Protein AF-A0A7X8ZQE7-F1 (afdb_monomer_lite)

Structure (mmCIF, N/CA/C/O backbone):
data_AF-A0A7X8ZQE7-F1
#
_entry.id   AF-A0A7X8ZQE7-F1
#
loop_
_atom_site.group_PDB
_atom_site.id
_atom_site.type_symbol
_atom_site.label_atom_id
_atom_site.label_alt_id
_atom_site.label_comp_id
_atom_site.label_asym_id
_atom_site.label_entity_id
_atom_site.label_seq_id
_atom_site.pdbx_PDB_ins_code
_atom_site.Cartn_x
_atom_site.Cartn_y
_atom_site.Cartn_z
_atom_site.occupancy
_atom_site.B_iso_or_equiv
_atom_site.auth_seq_id
_atom_site.auth_comp_id
_atom_site.auth_asym_id
_atom_site.auth_atom_id
_atom_site.pdbx_PDB_model_num
ATOM 1 N N . MET A 1 1 ? -17.376 -2.367 -3.160 1.00 66.94 1 MET A N 1
ATOM 2 C CA . MET A 1 1 ? -16.047 -2.592 -2.550 1.00 66.94 1 MET A CA 1
ATOM 3 C C . MET A 1 1 ? -15.028 -2.736 -3.661 1.00 66.94 1 MET A C 1
ATOM 5 O O . MET A 1 1 ? -15.229 -3.569 -4.537 1.00 66.94 1 MET A O 1
ATOM 9 N N . LEU A 1 2 ? -13.970 -1.932 -3.640 1.00 88.81 2 LEU A N 1
ATOM 10 C CA . LEU A 1 2 ? -12.809 -2.101 -4.512 1.00 88.81 2 LEU A CA 1
ATOM 11 C C . LEU A 1 2 ? -11.925 -3.241 -3.994 1.00 88.81 2 LEU A C 1
ATOM 13 O O . LEU A 1 2 ? -11.962 -3.594 -2.816 1.00 88.81 2 LEU A O 1
ATOM 17 N N . ASN A 1 3 ? -11.079 -3.804 -4.856 1.00 93.12 3 ASN A N 1
ATOM 18 C CA . ASN A 1 3 ? -10.172 -4.881 -4.448 1.00 93.12 3 ASN A CA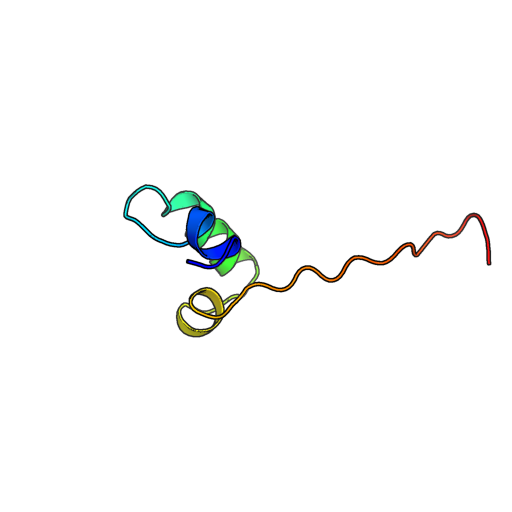 1
ATOM 19 C C . ASN A 1 3 ? -9.198 -4.449 -3.342 1.00 93.12 3 ASN A C 1
ATOM 21 O O . ASN A 1 3 ? -8.935 -5.230 -2.428 1.00 93.12 3 ASN A O 1
ATOM 25 N N . SER A 1 4 ? -8.724 -3.198 -3.370 1.00 95.81 4 SER A N 1
ATOM 26 C CA . SER A 1 4 ? -7.823 -2.681 -2.337 1.00 95.81 4 SER A CA 1
ATOM 27 C C . SER A 1 4 ? -8.505 -2.481 -0.981 1.00 95.81 4 SER A C 1
ATOM 29 O O . SER A 1 4 ? -7.825 -2.515 0.039 1.00 95.81 4 SER A O 1
ATOM 31 N N . ASP A 1 5 ? -9.835 -2.355 -0.915 1.00 96.06 5 ASP A N 1
ATOM 32 C CA . ASP A 1 5 ? -10.559 -2.212 0.357 1.00 96.06 5 ASP A CA 1
ATOM 33 C C . ASP A 1 5 ? -10.351 -3.425 1.271 1.00 96.06 5 ASP A C 1
ATOM 35 O O . ASP A 1 5 ? -10.240 -3.276 2.490 1.00 96.06 5 ASP A O 1
ATOM 39 N N . LYS A 1 6 ? -10.193 -4.615 0.675 1.00 95.00 6 LYS A N 1
ATOM 40 C CA . LYS A 1 6 ? -9.984 -5.883 1.387 1.00 95.00 6 LYS A CA 1
ATOM 41 C C . LYS A 1 6 ? -8.746 -5.867 2.285 1.00 95.00 6 LYS A C 1
ATOM 43 O O . LYS A 1 6 ? -8.744 -6.566 3.296 1.00 95.00 6 LYS A O 1
ATOM 48 N N . MET A 1 7 ? -7.714 -5.089 1.939 1.00 94.19 7 MET A N 1
ATOM 49 C CA . MET A 1 7 ? -6.458 -5.018 2.699 1.00 94.19 7 MET A CA 1
ATOM 50 C C . MET A 1 7 ? -6.376 -3.840 3.677 1.00 94.19 7 MET A C 1
ATOM 52 O O . MET A 1 7 ? -5.573 -3.908 4.602 1.00 94.19 7 MET A O 1
ATOM 56 N N . LYS A 1 8 ? -7.183 -2.783 3.510 1.00 94.94 8 LYS A N 1
ATOM 57 C CA . LYS A 1 8 ? -7.092 -1.551 4.321 1.00 94.94 8 LYS A CA 1
ATOM 58 C C . LYS A 1 8 ? -8.245 -1.355 5.307 1.00 94.94 8 LYS A C 1
ATOM 60 O O . LYS A 1 8 ? -8.048 -0.705 6.338 1.00 94.94 8 LYS A O 1
ATOM 65 N N . LEU A 1 9 ? -9.427 -1.913 5.029 1.00 94.88 9 LEU A N 1
ATOM 66 C CA . LEU A 1 9 ? -10.623 -1.728 5.854 1.00 94.88 9 LEU A CA 1
ATOM 67 C C . LEU A 1 9 ? -10.786 -2.836 6.899 1.00 94.88 9 LEU A C 1
ATOM 69 O O . LEU A 1 9 ? -10.528 -4.007 6.637 1.00 94.88 9 LEU A O 1
ATOM 73 N N . GLY A 1 10 ? -11.268 -2.455 8.080 1.00 94.19 10 GLY A N 1
ATOM 74 C CA . GLY A 1 10 ? -11.554 -3.365 9.185 1.00 94.19 10 GLY A CA 1
ATOM 75 C C . GLY A 1 10 ? -10.476 -3.381 10.279 1.00 94.19 10 GLY A C 1
ATOM 76 O O . GLY A 1 10 ? -9.320 -2.993 10.048 1.00 94.19 10 GLY A O 1
ATOM 77 N N . PRO A 1 11 ? -10.846 -3.820 11.494 1.00 92.94 11 PRO A N 1
ATOM 78 C CA . PRO A 1 11 ? -9.969 -3.787 12.665 1.00 92.94 11 PRO A CA 1
ATOM 79 C C . PRO A 1 11 ? -8.742 -4.691 12.490 1.00 92.94 11 PRO A C 1
ATOM 81 O O . PRO A 1 11 ? -7.623 -4.255 12.747 1.00 92.94 11 PRO A O 1
ATOM 84 N N . GLY A 1 12 ? -8.918 -5.886 11.913 1.00 96.69 12 GLY A N 1
ATOM 85 C CA . GLY A 1 12 ? -7.831 -6.837 11.636 1.00 96.69 12 GLY A CA 1
ATOM 86 C C . GLY A 1 12 ? -6.840 -6.412 10.543 1.00 96.69 12 GLY A C 1
ATOM 87 O O . GLY A 1 12 ? -5.918 -7.160 10.237 1.00 96.69 12 GLY A O 1
ATOM 88 N N . ARG A 1 13 ? -7.011 -5.228 9.938 1.00 96.25 13 ARG A N 1
ATOM 89 C CA . ARG A 1 13 ? -6.100 -4.680 8.917 1.00 96.25 13 ARG A CA 1
ATOM 90 C C . ARG A 1 13 ? -5.069 -3.686 9.458 1.00 96.25 13 ARG A C 1
ATOM 92 O O . ARG A 1 13 ? -4.415 -2.984 8.688 1.00 96.25 13 ARG A O 1
ATOM 99 N N . ALA A 1 14 ? -4.932 -3.592 10.783 1.00 96.12 14 ALA A N 1
ATOM 100 C CA . ALA A 1 14 ? -3.944 -2.722 11.418 1.00 96.12 14 ALA A CA 1
ATOM 101 C C . ALA A 1 14 ? -2.495 -2.985 10.944 1.00 96.12 14 ALA A C 1
ATOM 103 O O . ALA A 1 14 ? -1.820 -2.004 10.623 1.00 96.12 14 ALA A O 1
ATOM 104 N N . PRO A 1 15 ? -2.029 -4.245 10.790 1.00 96.50 15 PRO A N 1
ATOM 105 C CA . PRO A 1 1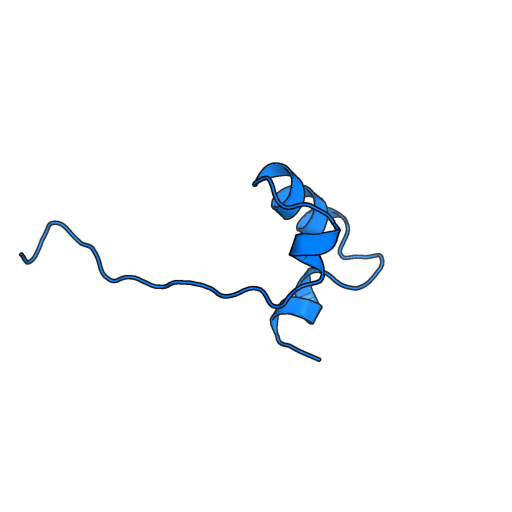5 ? -0.672 -4.514 10.308 1.00 96.50 15 PRO A CA 1
ATOM 106 C C . PRO A 1 15 ? -0.428 -3.999 8.883 1.00 96.50 15 PRO A C 1
ATOM 108 O O . PRO A 1 15 ? 0.572 -3.336 8.622 1.00 96.50 15 PRO A O 1
ATOM 111 N N . GLN A 1 16 ? -1.374 -4.226 7.969 1.00 97.56 16 GLN A N 1
ATOM 112 C CA . GLN A 1 16 ? -1.284 -3.760 6.584 1.00 97.56 16 GLN A CA 1
ATOM 113 C C . GLN A 1 16 ? -1.242 -2.228 6.515 1.00 97.56 16 GLN A C 1
ATOM 115 O O . GLN A 1 16 ? -0.414 -1.665 5.803 1.00 97.56 16 GLN A O 1
ATOM 120 N N . ARG A 1 17 ? -2.091 -1.534 7.290 1.00 96.94 17 ARG A N 1
ATOM 121 C CA . ARG A 1 17 ? -2.064 -0.062 7.361 1.00 96.94 17 ARG A CA 1
ATOM 122 C C . ARG A 1 17 ? -0.746 0.469 7.923 1.00 96.94 17 ARG A C 1
ATOM 124 O O . ARG A 1 17 ? -0.295 1.506 7.453 1.00 96.94 17 ARG A O 1
ATOM 131 N N . SER A 1 18 ? -0.126 -0.232 8.874 1.00 97.62 18 SER A N 1
ATOM 132 C CA . SER A 1 18 ? 1.194 0.141 9.401 1.00 97.62 18 SER A CA 1
ATOM 133 C C . SER A 1 18 ? 2.250 0.174 8.291 1.00 97.62 18 SER A C 1
ATOM 135 O O . SER A 1 18 ? 2.950 1.170 8.139 1.00 97.62 18 SER A O 1
ATOM 137 N N . LEU A 1 19 ? 2.288 -0.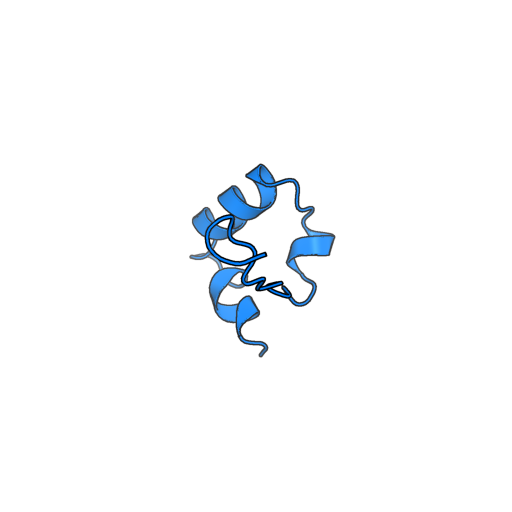854 7.434 1.00 97.81 19 LEU A N 1
ATOM 138 C CA . LEU A 1 19 ? 3.208 -0.901 6.291 1.00 97.81 19 LEU A CA 1
ATOM 139 C C . LEU A 1 19 ? 2.919 0.192 5.254 1.00 97.81 19 LEU A C 1
ATOM 141 O O . LEU A 1 19 ? 3.846 0.783 4.708 1.00 97.81 19 LEU A O 1
ATOM 145 N N . LEU A 1 20 ? 1.647 0.498 4.985 1.00 97.44 20 LEU A N 1
ATOM 146 C CA . LEU A 1 20 ? 1.288 1.598 4.082 1.00 97.44 20 LEU A CA 1
ATOM 147 C C . LEU A 1 20 ? 1.748 2.956 4.639 1.00 97.44 20 LEU A C 1
ATOM 149 O O . LEU A 1 20 ? 2.307 3.760 3.898 1.00 97.44 20 LEU A O 1
ATOM 153 N N . LYS A 1 21 ? 1.592 3.191 5.947 1.00 97.38 21 LYS A N 1
ATOM 154 C CA . LYS A 1 21 ? 2.101 4.404 6.606 1.00 97.38 21 LYS A CA 1
ATOM 155 C C . LYS A 1 21 ? 3.627 4.476 6.591 1.00 97.38 21 LYS A C 1
ATOM 157 O O . LYS A 1 21 ? 4.172 5.542 6.330 1.00 97.38 21 LYS A O 1
ATOM 162 N N . ALA A 1 22 ? 4.310 3.352 6.810 1.00 98.25 22 ALA A N 1
ATOM 163 C CA . ALA A 1 22 ? 5.768 3.271 6.721 1.00 98.25 22 ALA A CA 1
ATOM 164 C C . ALA A 1 22 ? 6.291 3.593 5.308 1.00 98.25 22 ALA A C 1
ATOM 166 O O . ALA A 1 22 ? 7.356 4.182 5.173 1.00 98.25 22 ALA A O 1
ATOM 167 N N . ASN A 1 23 ? 5.512 3.285 4.265 1.00 97.00 23 ASN A N 1
ATOM 168 C CA . ASN A 1 23 ? 5.784 3.688 2.880 1.00 97.00 23 ASN A CA 1
ATOM 169 C C . ASN A 1 23 ? 5.416 5.157 2.572 1.00 97.00 23 ASN A C 1
ATOM 171 O O . ASN A 1 23 ? 5.466 5.574 1.417 1.00 97.00 23 ASN A O 1
ATOM 175 N N . GLY A 1 24 ? 5.022 5.946 3.576 1.00 97.94 24 GLY A N 1
ATOM 176 C CA . GLY A 1 24 ? 4.751 7.378 3.438 1.00 97.94 24 GLY A CA 1
ATOM 177 C C . GLY A 1 24 ? 3.308 7.744 3.085 1.00 97.94 24 GLY A C 1
ATOM 178 O O . GLY A 1 24 ? 3.034 8.916 2.834 1.00 97.94 24 GLY A O 1
ATOM 179 N N . LEU A 1 25 ? 2.366 6.792 3.074 1.00 98.06 25 LEU A N 1
ATOM 180 C CA . LEU A 1 25 ? 0.962 7.111 2.806 1.00 98.06 25 LEU A CA 1
ATOM 181 C C . LEU A 1 25 ? 0.257 7.688 4.040 1.00 98.06 25 LEU A C 1
ATOM 183 O O . LEU A 1 25 ? 0.276 7.104 5.127 1.00 98.06 25 LEU A O 1
ATOM 187 N N . SER A 1 26 ? -0.457 8.796 3.846 1.00 98.00 26 SER A N 1
ATOM 188 C CA . SER A 1 26 ? -1.354 9.366 4.851 1.00 98.00 26 SER A CA 1
ATOM 189 C C . SER A 1 26 ? -2.656 8.567 4.976 1.00 98.00 26 SER A C 1
ATOM 191 O O . SER A 1 26 ? -3.062 7.835 4.069 1.00 98.00 26 SER A O 1
ATOM 193 N N . ASP A 1 27 ? -3.378 8.752 6.084 1.00 96.25 27 ASP A N 1
ATOM 194 C CA . ASP A 1 27 ? -4.698 8.134 6.271 1.00 96.25 27 ASP A CA 1
ATOM 195 C C . ASP A 1 27 ? -5.701 8.542 5.182 1.00 96.25 27 ASP A C 1
ATOM 197 O O . ASP A 1 27 ? -6.565 7.754 4.797 1.00 96.25 27 ASP A O 1
ATOM 201 N N . GLU A 1 28 ? -5.590 9.762 4.658 1.00 97.44 28 GLU A N 1
ATOM 202 C CA . GLU A 1 28 ? -6.414 10.222 3.543 1.00 97.44 28 GLU A CA 1
ATOM 203 C C . GLU A 1 28 ? -6.078 9.466 2.250 1.00 97.44 28 GLU A C 1
ATOM 205 O O . GLU A 1 28 ? -6.978 8.972 1.570 1.00 97.44 28 GLU A O 1
ATOM 210 N N . GLN A 1 29 ? -4.790 9.308 1.937 1.00 97.38 29 GLN A N 1
ATOM 211 C CA . GLN A 1 29 ? -4.338 8.603 0.737 1.00 97.38 29 GLN A CA 1
ATOM 212 C C . GLN A 1 29 ? -4.676 7.110 0.792 1.00 97.38 29 GLN A C 1
ATOM 214 O O . GLN A 1 29 ? -5.131 6.556 -0.206 1.00 97.38 29 GLN A O 1
ATOM 219 N N . ILE A 1 30 ? -4.551 6.467 1.958 1.00 97.00 30 ILE A N 1
ATOM 220 C CA . ILE A 1 30 ? -4.927 5.056 2.144 1.00 97.00 30 ILE A CA 1
ATOM 221 C C . ILE A 1 30 ? -6.418 4.844 1.847 1.00 97.00 30 ILE A C 1
ATOM 223 O O . ILE A 1 30 ? -6.790 3.815 1.281 1.00 97.00 30 ILE A O 1
ATOM 227 N N . ARG A 1 31 ? -7.297 5.801 2.178 1.00 95.31 31 ARG A N 1
ATOM 228 C CA . ARG A 1 31 ? -8.738 5.682 1.888 1.00 95.31 31 ARG A CA 1
ATOM 229 C C . ARG A 1 31 ? -9.043 5.681 0.390 1.00 95.31 31 ARG A C 1
ATOM 231 O O . ARG A 1 31 ? -10.005 5.024 -0.008 1.00 95.31 31 ARG A O 1
ATOM 238 N N . ARG A 1 32 ? -8.212 6.312 -0.441 1.00 95.94 32 ARG A N 1
ATOM 239 C CA . ARG A 1 32 ? -8.378 6.348 -1.903 1.00 95.94 32 ARG A CA 1
ATOM 240 C C . ARG A 1 32 ? -8.140 4.963 -2.542 1.00 95.94 32 ARG A C 1
ATOM 242 O O . ARG A 1 32 ? -7.557 4.075 -1.908 1.00 95.94 32 ARG A O 1
ATOM 249 N N . PRO A 1 33 ? -8.623 4.712 -3.772 1.00 96.25 33 PRO A N 1
ATOM 250 C CA . PRO A 1 33 ? -8.267 3.507 -4.521 1.00 96.25 33 PRO A CA 1
ATOM 251 C C . PRO A 1 33 ? -6.742 3.379 -4.650 1.00 96.25 33 PRO A C 1
ATOM 253 O O . PRO A 1 33 ? -6.065 4.367 -4.915 1.00 96.25 33 PRO A O 1
ATOM 256 N N . LEU A 1 34 ? -6.207 2.170 -4.461 1.00 96.31 34 LEU A N 1
ATOM 257 C CA . LEU A 1 34 ? -4.776 1.916 -4.641 1.00 96.31 34 LEU A CA 1
ATOM 258 C C . LEU A 1 34 ? -4.571 1.398 -6.059 1.00 96.31 34 LEU A C 1
ATOM 260 O O . LEU A 1 34 ? -5.199 0.407 -6.436 1.00 96.31 34 LEU A O 1
ATOM 264 N N . ILE A 1 35 ? -3.717 2.072 -6.823 1.00 96.19 35 ILE A N 1
ATOM 265 C CA . ILE A 1 35 ? -3.433 1.741 -8.218 1.00 96.19 35 ILE A CA 1
ATOM 266 C C . ILE A 1 35 ? -2.016 1.185 -8.292 1.00 96.19 35 ILE A C 1
ATOM 268 O O . ILE A 1 35 ? -1.053 1.889 -7.998 1.00 96.19 35 ILE 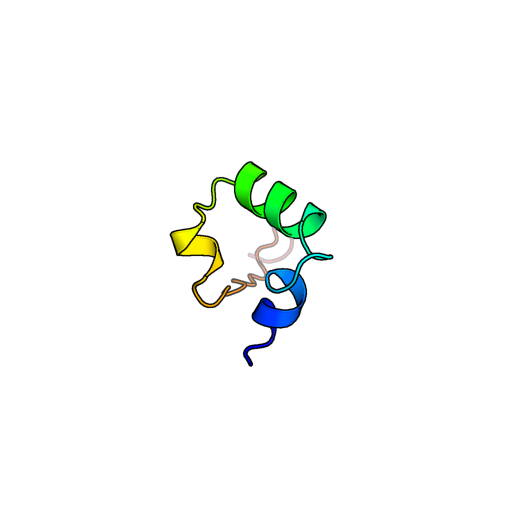A O 1
ATOM 272 N N . GLY A 1 36 ? -1.895 -0.092 -8.650 1.00 94.94 36 GLY A N 1
ATOM 273 C CA . GLY A 1 36 ? -0.601 -0.705 -8.932 1.00 94.94 36 GLY A CA 1
ATOM 274 C C . GLY A 1 36 ? -0.143 -0.320 -10.334 1.00 94.94 36 GLY A C 1
ATOM 275 O O . GLY A 1 36 ? -0.864 -0.567 -11.298 1.00 94.94 36 GLY A O 1
ATOM 276 N N . ILE A 1 37 ? 1.044 0.271 -10.445 1.00 96.69 37 ILE A N 1
ATOM 277 C CA . ILE A 1 37 ? 1.692 0.543 -11.730 1.00 96.69 37 ILE A CA 1
ATOM 278 C C . ILE A 1 37 ? 2.672 -0.601 -11.982 1.00 96.69 37 ILE A C 1
ATOM 280 O O . ILE A 1 37 ? 3.700 -0.694 -11.318 1.00 96.69 37 ILE A O 1
ATOM 284 N N . ALA A 1 38 ? 2.330 -1.495 -12.906 1.00 97.00 38 ALA A N 1
ATOM 285 C CA . ALA A 1 38 ? 3.216 -2.567 -13.342 1.00 97.00 38 ALA A CA 1
ATOM 286 C C . ALA A 1 38 ? 3.990 -2.110 -14.582 1.00 97.00 38 ALA A C 1
ATOM 288 O O . ALA A 1 38 ? 3.401 -1.583 -15.526 1.00 97.00 38 ALA A O 1
ATOM 289 N N . ASN A 1 39 ? 5.303 -2.313 -14.578 1.00 95.12 39 ASN A N 1
ATOM 290 C CA . ASN A 1 39 ? 6.176 -1.986 -15.695 1.00 95.12 39 ASN A CA 1
ATOM 291 C C . ASN A 1 39 ? 7.154 -3.150 -15.925 1.00 95.12 39 ASN A C 1
ATOM 293 O O . ASN A 1 39 ? 7.614 -3.763 -14.964 1.00 95.12 39 ASN A O 1
ATOM 297 N N . SER A 1 40 ? 7.427 -3.471 -17.191 1.00 94.62 40 SER A N 1
ATOM 298 C CA . SER A 1 40 ? 8.294 -4.582 -17.606 1.00 94.62 40 SER A CA 1
ATOM 299 C C . SER A 1 40 ? 9.755 -4.176 -17.821 1.00 94.62 40 SER A C 1
ATOM 301 O O . SER A 1 40 ? 10.474 -4.872 -18.539 1.00 94.62 40 SER A O 1
ATOM 303 N N . PHE A 1 41 ? 10.181 -3.044 -17.254 1.00 94.25 41 PHE A N 1
ATOM 304 C CA . PHE A 1 41 ? 11.546 -2.543 -17.335 1.00 94.25 41 PHE A CA 1
AT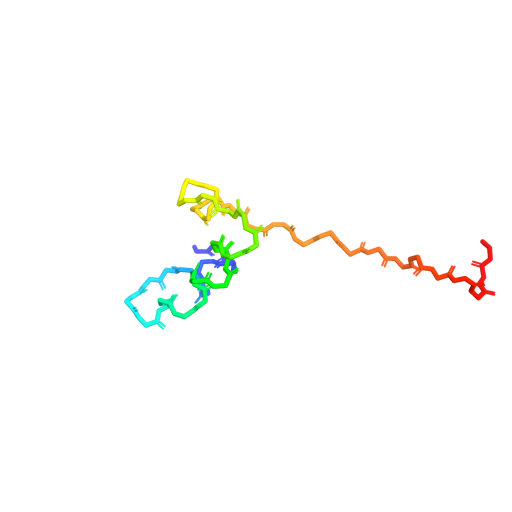OM 305 C C . PHE A 1 41 ? 12.522 -3.649 -16.946 1.00 94.25 41 PHE A C 1
ATOM 307 O O . PHE A 1 41 ? 12.420 -4.251 -15.875 1.00 94.25 41 PHE A O 1
ATOM 314 N N . ASN A 1 42 ? 13.441 -3.924 -17.860 1.00 93.62 42 ASN A N 1
ATOM 315 C CA . ASN A 1 42 ? 14.518 -4.876 -17.689 1.00 93.62 42 ASN A CA 1
ATOM 316 C C . ASN A 1 42 ? 15.719 -4.408 -18.520 1.00 93.62 42 ASN A C 1
ATOM 318 O O . ASN A 1 42 ? 15.555 -3.664 -19.480 1.00 93.62 42 ASN A O 1
ATOM 322 N N . GLU A 1 43 ? 16.915 -4.853 -18.145 1.00 94.94 43 GLU A N 1
ATOM 323 C CA . GLU A 1 43 ? 18.171 -4.510 -18.831 1.00 94.94 43 GLU A CA 1
ATOM 324 C C . GLU A 1 43 ? 18.575 -5.561 -19.884 1.00 94.94 43 GLU A C 1
ATOM 326 O O . GLU A 1 43 ? 19.642 -5.471 -20.483 1.00 94.94 43 GLU A O 1
ATOM 331 N N . ILE A 1 44 ? 17.745 -6.594 -20.086 1.00 92.81 44 ILE A N 1
ATOM 332 C CA . ILE A 1 44 ? 18.047 -7.744 -20.952 1.00 92.81 44 ILE A CA 1
ATOM 333 C C . ILE A 1 44 ? 17.720 -7.417 -22.412 1.00 92.81 44 ILE A C 1
ATOM 335 O O . ILE A 1 44 ? 18.455 -7.817 -23.315 1.00 92.81 44 ILE A O 1
ATOM 339 N N . VAL A 1 45 ? 16.612 -6.711 -22.645 1.00 73.50 45 VAL A N 1
ATOM 340 C CA . VAL A 1 45 ? 16.146 -6.304 -23.974 1.00 73.50 45 VAL A CA 1
ATOM 341 C C . VAL A 1 45 ? 15.966 -4.781 -23.967 1.00 73.50 45 VAL A C 1
ATOM 343 O O . VAL A 1 45 ? 15.205 -4.304 -23.125 1.00 73.50 45 VAL A O 1
ATOM 346 N N . PRO A 1 46 ? 16.663 -4.035 -24.850 1.00 72.81 46 PRO A N 1
ATOM 347 C CA . PRO A 1 46 ? 16.530 -2.580 -24.960 1.00 72.81 46 PRO A CA 1
ATOM 348 C C . PRO A 1 46 ? 15.103 -2.109 -25.250 1.00 72.81 46 PRO A C 1
ATOM 350 O O . PRO A 1 46 ? 14.395 -2.800 -26.021 1.00 72.81 46 PRO A O 1
#

pLDDT: mean 94.24, std 6.41, range [66.94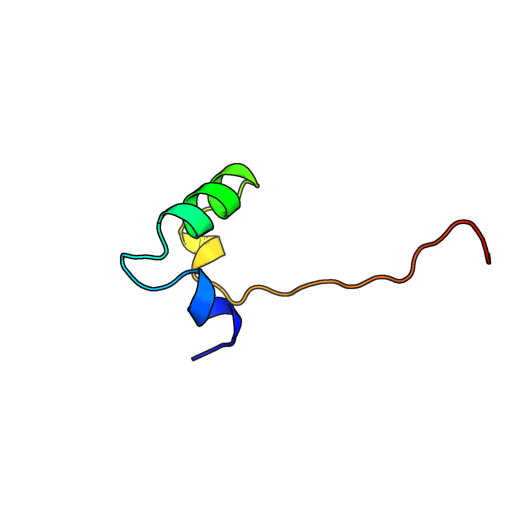, 98.25]

Radius of gyration: 14.2 Å; chains: 1; bounding box: 34×18×38 Å

Sequence (46 aa):
MLNSDKMKLGPGRAPQRSLLKANGLSDEQIRRPLIGIANSFNEIVP

Secondary structure (DSSP, 8-state):
--TTHHHHSSGGGHHHHHHHHHTT--HHHHHSPP--------SS--

Foldseek 3Di:
DDPLCVQCDDPVNVVVVVVVVVVVDDPVRSPDDDDDDDDPDDPPPD